Protein AF-A0A6M1U5J6-F1 (afdb_monomer)

Sequence (124 aa):
MVGTNTFNLAVGLFAFLVTLVTALSGNVFLVSLERAVCAFLLFFLLAYLIRWLAALITRQAAEKTGTPHQIDLVTPHESTGEPAERTDDPAEGFSPLVAPRIERTDEPTHPINIANTIRRFTDD

Radius of gyration: 32.58 Å; Cα contacts (8 Å, |Δi|>4): 42; chains: 1; bounding box: 72×67×68 Å

Secondary structure (DSSP, 8-state):
---TTHHHHHHHHHHHHHHHHHHHTTS-HHHHHHHHHHHHHHHHHHHHHHHHHHHHHHHHHHHHTT--------PPP----PPPP-------------PPP---------HHHHHHHHHHHHH-

Structure (mmCIF, N/CA/C/O backbone):
data_AF-A0A6M1U5J6-F1
#
_entry.id   AF-A0A6M1U5J6-F1
#
loop_
_atom_site.group_PDB
_atom_site.id
_atom_site.type_symbol
_atom_site.label_atom_id
_atom_site.label_alt_id
_atom_site.label_comp_id
_atom_site.label_asym_id
_atom_site.label_entity_id
_atom_site.label_seq_id
_atom_site.pdbx_PDB_ins_co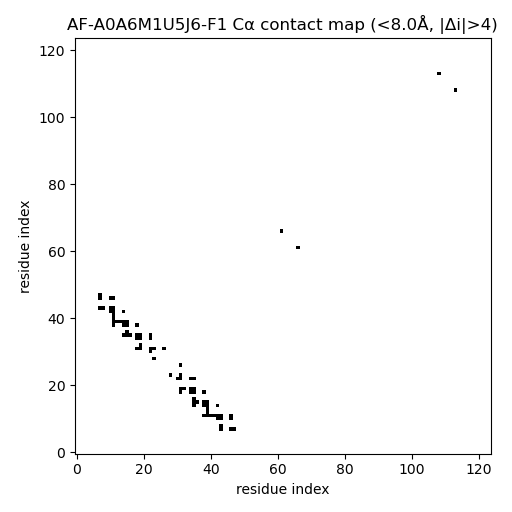de
_atom_site.Cartn_x
_atom_site.Cartn_y
_atom_site.Cartn_z
_atom_site.occupancy
_atom_site.B_iso_or_equiv
_atom_site.auth_seq_id
_atom_site.auth_comp_id
_atom_site.auth_asym_id
_atom_site.auth_atom_id
_atom_site.pdbx_PDB_model_num
ATOM 1 N N . MET A 1 1 ? -18.405 4.452 2.165 1.00 45.22 1 MET A N 1
ATOM 2 C CA . MET A 1 1 ? -17.209 3.689 2.597 1.00 45.22 1 MET A CA 1
ATOM 3 C C . MET A 1 1 ? -16.306 3.425 1.388 1.00 45.22 1 MET A C 1
ATOM 5 O O . MET A 1 1 ? -16.339 2.345 0.826 1.00 45.22 1 MET A O 1
ATOM 9 N N . VAL A 1 2 ? -15.546 4.430 0.935 1.00 37.53 2 VAL A N 1
ATOM 10 C CA . VAL A 1 2 ? -14.723 4.382 -0.305 1.00 37.53 2 VAL A CA 1
ATOM 11 C C . VAL A 1 2 ? -13.238 4.708 -0.008 1.00 37.53 2 VAL A C 1
ATOM 13 O O . VAL A 1 2 ? -12.462 5.041 -0.890 1.00 37.53 2 VAL A O 1
ATOM 16 N N . GLY A 1 3 ? -12.800 4.583 1.254 1.00 57.19 3 GLY A N 1
ATOM 17 C CA . GLY A 1 3 ? -11.450 4.993 1.690 1.00 57.19 3 GLY A CA 1
ATOM 18 C C . GLY A 1 3 ? -10.572 3.912 2.332 1.00 57.19 3 GLY A C 1
ATOM 19 O O . GLY A 1 3 ? -9.446 4.204 2.710 1.00 57.19 3 GLY A O 1
ATOM 20 N N . THR A 1 4 ? -11.039 2.669 2.493 1.00 72.81 4 THR A N 1
ATOM 21 C CA . THR A 1 4 ? -10.276 1.665 3.268 1.00 72.81 4 THR A CA 1
ATOM 22 C C . THR A 1 4 ? -9.075 1.099 2.508 1.00 72.81 4 THR A C 1
ATOM 24 O O . THR A 1 4 ? -8.046 0.812 3.119 1.00 72.81 4 THR A O 1
ATOM 27 N N . ASN A 1 5 ? -9.178 0.966 1.182 1.00 80.69 5 ASN A N 1
ATOM 28 C CA . ASN A 1 5 ? -8.125 0.348 0.368 1.00 80.69 5 ASN A CA 1
ATOM 29 C C . ASN A 1 5 ? -7.146 1.362 -0.234 1.00 80.69 5 ASN A C 1
ATOM 31 O O . ASN A 1 5 ? -6.081 0.960 -0.695 1.00 80.69 5 ASN A O 1
ATOM 35 N N . THR A 1 6 ? -7.468 2.658 -0.204 1.00 86.25 6 THR A N 1
ATOM 36 C CA . THR A 1 6 ? -6.634 3.712 -0.803 1.00 86.25 6 THR A CA 1
ATOM 37 C C . THR A 1 6 ? -5.278 3.825 -0.115 1.00 86.25 6 THR A C 1
ATOM 39 O O . THR A 1 6 ? -4.279 4.016 -0.795 1.00 86.25 6 THR A O 1
ATOM 42 N N . PHE A 1 7 ? -5.216 3.625 1.206 1.00 86.31 7 PHE A N 1
ATOM 43 C CA . PHE A 1 7 ? -3.954 3.632 1.948 1.00 86.31 7 PHE A CA 1
ATOM 44 C C . PHE A 1 7 ? -3.024 2.485 1.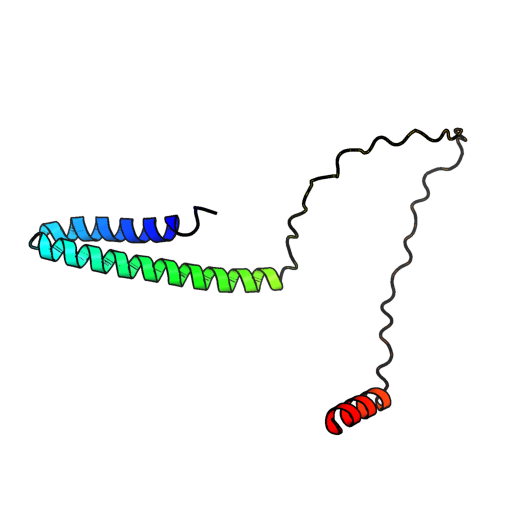528 1.00 86.31 7 PHE A C 1
ATOM 46 O O . PHE A 1 7 ? -1.870 2.722 1.185 1.00 86.31 7 PHE A O 1
ATOM 53 N N . ASN A 1 8 ? -3.533 1.248 1.487 1.00 88.38 8 ASN A N 1
ATOM 54 C CA . ASN A 1 8 ? -2.737 0.091 1.060 1.00 88.38 8 ASN A CA 1
ATOM 55 C C . ASN A 1 8 ? -2.281 0.249 -0.397 1.00 88.38 8 ASN A C 1
ATOM 57 O O . ASN A 1 8 ? -1.131 -0.036 -0.726 1.00 88.38 8 ASN A O 1
ATOM 61 N N . LEU A 1 9 ? -3.172 0.763 -1.254 1.00 90.12 9 LEU A N 1
ATOM 62 C CA . LEU A 1 9 ? -2.869 1.056 -2.651 1.00 90.12 9 LEU A CA 1
ATOM 63 C C . LEU A 1 9 ? -1.773 2.122 -2.782 1.00 90.12 9 LEU A C 1
ATOM 65 O O . LEU A 1 9 ? -0.866 1.947 -3.585 1.00 90.12 9 LEU A O 1
ATOM 69 N N . ALA A 1 10 ? -1.823 3.190 -1.980 1.00 90.69 10 ALA A N 1
ATOM 70 C CA . ALA A 1 10 ? -0.820 4.252 -1.986 1.00 90.69 10 ALA A CA 1
ATOM 71 C C . ALA A 1 10 ? 0.560 3.741 -1.550 1.00 90.69 10 ALA A C 1
ATOM 73 O O . ALA A 1 10 ? 1.554 4.058 -2.197 1.00 90.69 10 ALA A O 1
ATOM 74 N N . VAL A 1 11 ? 0.624 2.908 -0.504 1.00 92.50 11 VAL A N 1
ATOM 75 C CA . VAL A 1 11 ? 1.880 2.289 -0.044 1.00 92.50 11 VAL A CA 1
ATOM 76 C C . VAL A 1 11 ? 2.462 1.365 -1.115 1.00 92.50 11 VAL A C 1
ATOM 78 O O . VAL A 1 11 ? 3.643 1.475 -1.441 1.00 92.50 11 VAL A O 1
ATOM 81 N N . GLY A 1 12 ? 1.634 0.497 -1.706 1.00 92.00 12 GLY A N 1
ATOM 82 C CA . GLY A 1 12 ? 2.060 -0.368 -2.808 1.00 92.00 12 GLY A CA 1
ATOM 83 C C . GLY A 1 12 ? 2.550 0.441 -4.010 1.00 92.00 12 GLY A C 1
ATOM 84 O O . GLY A 1 12 ? 3.627 0.173 -4.540 1.00 92.00 12 GLY A O 1
ATOM 85 N N . LEU A 1 13 ? 1.798 1.468 -4.420 1.00 93.75 13 LEU A N 1
ATOM 86 C CA . LEU A 1 13 ? 2.140 2.323 -5.560 1.00 93.75 13 LEU A CA 1
ATOM 87 C C . LEU A 1 13 ? 3.430 3.114 -5.315 1.00 93.75 13 LEU A C 1
ATOM 89 O O . LEU A 1 13 ? 4.245 3.267 -6.220 1.00 93.75 13 LEU A O 1
ATOM 93 N N . PHE A 1 14 ? 3.656 3.580 -4.090 1.00 95.50 14 PHE A N 1
ATOM 94 C CA . PHE A 1 14 ? 4.907 4.232 -3.724 1.00 95.50 14 PHE A CA 1
ATOM 95 C C . PHE A 1 14 ? 6.098 3.274 -3.867 1.00 95.50 14 PHE A C 1
ATOM 97 O O . PHE A 1 14 ? 7.087 3.613 -4.519 1.00 95.50 14 PHE A O 1
ATOM 104 N N . ALA A 1 15 ? 5.982 2.050 -3.341 1.00 93.56 15 ALA A N 1
ATOM 105 C CA . ALA A 1 15 ? 7.018 1.027 -3.485 1.00 93.56 15 ALA A CA 1
ATOM 106 C C . ALA A 1 15 ? 7.266 0.645 -4.956 1.00 93.56 15 ALA A C 1
ATOM 108 O O . ALA A 1 15 ? 8.419 0.475 -5.362 1.00 93.56 15 ALA A O 1
ATOM 109 N N . PHE A 1 16 ? 6.204 0.572 -5.765 1.00 95.12 16 PHE A N 1
ATOM 110 C CA . PHE A 1 16 ? 6.286 0.361 -7.211 1.00 95.12 16 PHE A CA 1
ATOM 111 C C . PHE A 1 16 ? 7.139 1.436 -7.886 1.00 95.12 16 PHE A C 1
ATOM 113 O O . PHE A 1 16 ? 8.091 1.111 -8.589 1.00 95.12 16 PHE A O 1
ATOM 120 N N . LEU A 1 17 ? 6.829 2.715 -7.648 1.00 95.75 17 LEU A N 1
ATOM 121 C CA . LEU A 1 17 ? 7.518 3.836 -8.288 1.00 95.75 17 LEU A CA 1
ATOM 122 C C . LEU A 1 17 ? 8.995 3.895 -7.890 1.00 95.75 17 LEU A C 1
ATOM 124 O O . LEU A 1 17 ? 9.858 4.025 -8.758 1.00 95.75 17 LEU A O 1
ATOM 128 N N . VAL A 1 18 ? 9.298 3.737 -6.599 1.00 95.19 18 VAL A N 1
ATOM 129 C CA . VAL A 1 18 ? 10.683 3.712 -6.102 1.00 95.19 18 VAL A CA 1
ATOM 130 C C . VAL A 1 18 ? 11.469 2.560 -6.736 1.00 95.19 18 VAL A C 1
ATOM 132 O O . VAL A 1 18 ? 12.595 2.750 -7.203 1.00 95.19 18 VAL A O 1
ATOM 135 N N . THR A 1 19 ? 10.871 1.370 -6.810 1.00 93.81 19 THR A N 1
ATOM 136 C CA . THR A 1 19 ? 11.516 0.193 -7.410 1.00 93.81 19 THR A CA 1
ATOM 137 C C . THR A 1 19 ? 11.701 0.362 -8.914 1.00 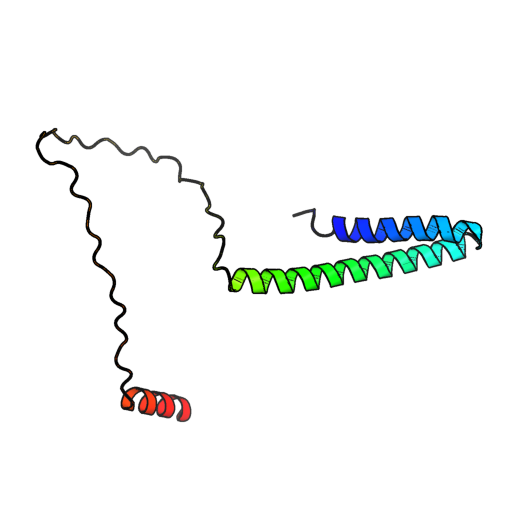93.81 19 THR A C 1
ATOM 139 O O . THR A 1 19 ? 12.752 0.017 -9.443 1.00 93.81 19 THR A O 1
ATOM 142 N N . LEU A 1 20 ? 10.722 0.937 -9.614 1.00 91.81 20 LEU A N 1
ATOM 143 C CA . LEU A 1 20 ? 10.804 1.165 -11.052 1.00 91.81 20 LEU A CA 1
ATOM 144 C C . LEU A 1 20 ? 11.935 2.144 -11.389 1.00 91.81 20 LEU A C 1
ATOM 146 O O . LEU A 1 20 ? 12.774 1.839 -12.231 1.00 91.81 20 LEU A O 1
ATOM 150 N N . VAL A 1 21 ? 12.002 3.284 -10.691 1.00 93.31 21 VAL A N 1
ATOM 151 C CA . VAL A 1 21 ? 13.050 4.299 -10.898 1.00 93.31 21 VAL A CA 1
ATOM 152 C C . VAL A 1 21 ? 14.440 3.731 -10.612 1.00 93.31 21 VAL A C 1
ATOM 154 O O . VAL A 1 21 ? 15.369 3.956 -11.383 1.00 93.31 21 VAL A O 1
ATOM 157 N N . THR A 1 22 ? 14.588 2.954 -9.539 1.00 91.38 22 THR A N 1
ATOM 158 C CA . THR A 1 22 ? 15.880 2.339 -9.195 1.00 91.38 22 THR A CA 1
ATOM 159 C C . THR A 1 22 ? 16.266 1.214 -10.160 1.00 91.38 22 THR A C 1
ATOM 161 O O . THR A 1 22 ? 17.431 1.109 -10.542 1.00 91.38 22 THR A O 1
ATOM 164 N N . ALA A 1 23 ? 15.310 0.398 -10.613 1.00 90.12 23 ALA A N 1
ATOM 165 C CA . ALA A 1 23 ? 15.570 -0.709 -11.529 1.00 90.12 23 ALA A CA 1
ATOM 166 C C . ALA A 1 23 ? 15.894 -0.248 -12.960 1.00 90.12 23 ALA A C 1
ATOM 168 O O . ALA A 1 23 ? 16.710 -0.900 -13.619 1.00 90.12 23 ALA A O 1
ATOM 169 N N . LEU A 1 24 ? 15.332 0.885 -13.410 1.00 89.62 24 LEU A N 1
ATOM 170 C CA . LEU A 1 24 ? 15.583 1.482 -14.732 1.00 89.62 24 LEU A CA 1
ATOM 171 C C . LEU A 1 24 ? 17.064 1.791 -15.001 1.00 89.62 24 LEU A C 1
ATOM 173 O O . LEU A 1 24 ? 17.475 1.778 -16.155 1.00 89.62 24 LEU A O 1
ATOM 177 N N . SER A 1 25 ? 17.868 2.034 -13.963 1.00 85.69 25 SER A N 1
ATOM 178 C CA . SER A 1 25 ? 19.291 2.380 -14.111 1.00 85.69 25 SER A CA 1
ATOM 179 C C . SER A 1 25 ? 20.175 1.191 -14.523 1.00 85.69 25 SER A C 1
ATOM 181 O O . SER A 1 25 ? 21.214 1.373 -15.150 1.00 85.69 25 SER A O 1
ATOM 183 N N . GLY A 1 26 ? 19.773 -0.039 -14.186 1.00 85.38 26 GLY A N 1
ATOM 184 C CA . GLY A 1 26 ? 20.632 -1.223 -14.331 1.00 85.38 26 GLY A CA 1
ATOM 185 C C . GLY A 1 26 ? 20.024 -2.393 -15.099 1.00 85.38 26 GLY A C 1
ATOM 186 O O . GLY A 1 26 ? 20.679 -3.423 -15.221 1.00 85.38 26 GLY A O 1
ATOM 187 N N . ASN A 1 27 ? 18.781 -2.285 -15.576 1.00 88.12 27 ASN A N 1
ATOM 188 C CA . ASN A 1 27 ? 18.061 -3.405 -16.184 1.00 88.12 27 ASN A CA 1
ATOM 189 C C . ASN A 1 27 ? 17.284 -2.976 -17.434 1.00 88.12 27 ASN A C 1
ATOM 191 O O . ASN A 1 27 ? 16.904 -1.817 -17.594 1.00 88.12 27 ASN A O 1
ATOM 195 N N . VAL A 1 28 ? 16.991 -3.950 -18.301 1.00 91.56 28 VAL A N 1
ATOM 196 C CA . VAL A 1 28 ? 16.073 -3.769 -19.434 1.00 91.56 28 VAL A CA 1
ATOM 197 C C . VAL A 1 28 ? 14.680 -3.414 -18.905 1.00 91.56 28 VAL A C 1
ATOM 199 O O . VAL A 1 28 ? 14.251 -3.960 -17.889 1.00 91.56 28 VAL A O 1
ATOM 202 N N . PHE A 1 29 ? 13.949 -2.546 -19.614 1.00 89.50 29 PHE A N 1
ATOM 203 C CA . PHE A 1 29 ? 12.626 -2.050 -19.208 1.00 89.50 29 PHE A CA 1
ATOM 204 C C . PHE A 1 29 ? 11.674 -3.147 -18.702 1.00 89.50 29 PHE A C 1
ATOM 206 O O . PHE A 1 29 ? 11.027 -2.974 -17.674 1.00 89.50 29 PHE A O 1
ATOM 213 N N . LEU A 1 30 ? 11.631 -4.295 -19.387 1.00 90.88 30 LEU A N 1
ATOM 214 C CA . LEU A 1 30 ? 10.752 -5.412 -19.033 1.00 90.88 30 LEU A CA 1
ATOM 215 C C . LEU A 1 30 ? 11.118 -6.033 -17.672 1.00 90.88 30 LEU A C 1
ATOM 217 O O . LEU A 1 30 ? 10.233 -6.305 -16.866 1.00 90.88 30 LEU A O 1
ATOM 221 N N . VAL A 1 31 ? 12.414 -6.175 -17.378 1.00 92.06 31 VAL A N 1
ATOM 222 C CA . VAL A 1 31 ? 12.910 -6.665 -16.080 1.00 92.06 31 VAL A CA 1
ATOM 223 C C . VAL A 1 31 ? 12.627 -5.642 -14.979 1.00 92.06 31 VAL A C 1
ATOM 225 O O . VAL A 1 31 ? 12.199 -5.996 -13.887 1.00 92.06 31 VAL A O 1
ATOM 228 N N . SER A 1 32 ? 12.800 -4.351 -15.262 1.00 91.31 32 SER A N 1
ATOM 229 C CA . SER A 1 32 ? 12.467 -3.285 -14.309 1.00 91.31 32 SER A CA 1
ATOM 230 C C . SER A 1 32 ? 10.977 -3.252 -13.970 1.00 91.31 32 SER A C 1
ATOM 232 O O . SER A 1 32 ? 10.615 -3.045 -12.812 1.00 91.31 32 SER A O 1
ATOM 234 N N . LEU A 1 33 ? 10.117 -3.485 -14.965 1.00 93.12 33 LEU A N 1
ATOM 235 C CA . LEU A 1 33 ? 8.672 -3.545 -14.782 1.00 93.12 33 LEU A CA 1
ATOM 236 C C . LEU A 1 33 ? 8.256 -4.766 -13.954 1.00 93.12 33 LEU A C 1
ATOM 238 O O . LEU A 1 33 ? 7.467 -4.616 -13.025 1.00 93.12 33 LEU A O 1
ATOM 242 N N . GLU A 1 34 ? 8.813 -5.946 -14.244 1.00 95.44 34 GLU A N 1
ATOM 243 C CA . GLU A 1 34 ? 8.591 -7.167 -13.456 1.00 95.44 34 GLU A CA 1
ATOM 244 C C . GLU A 1 34 ? 8.960 -6.947 -11.984 1.00 95.44 34 GLU A C 1
ATOM 246 O O . GLU A 1 34 ? 8.116 -7.130 -11.104 1.00 95.44 34 GLU A O 1
ATOM 251 N N . ARG A 1 35 ? 10.160 -6.421 -11.711 1.00 93.69 35 ARG A N 1
ATOM 252 C CA . ARG A 1 35 ? 10.610 -6.111 -10.346 1.00 93.69 35 ARG A CA 1
ATOM 253 C C . ARG A 1 35 ? 9.701 -5.110 -9.641 1.00 93.69 35 ARG A C 1
ATOM 255 O O . ARG A 1 35 ? 9.396 -5.288 -8.462 1.00 93.69 35 ARG A O 1
ATOM 262 N N . ALA A 1 36 ? 9.257 -4.069 -10.345 1.00 92.56 36 ALA A N 1
ATOM 263 C CA . ALA A 1 36 ? 8.362 -3.067 -9.781 1.00 92.56 36 ALA A CA 1
ATOM 264 C C . ALA A 1 36 ? 6.989 -3.661 -9.428 1.00 92.56 36 ALA A C 1
ATOM 266 O O . ALA A 1 36 ? 6.479 -3.393 -8.341 1.00 92.56 36 ALA A O 1
ATOM 267 N N . VAL A 1 37 ? 6.412 -4.507 -10.291 1.00 94.75 37 VAL A N 1
ATOM 268 C CA . VAL A 1 37 ? 5.147 -5.213 -10.013 1.00 94.75 37 VAL A CA 1
ATOM 269 C C . VAL A 1 37 ? 5.299 -6.166 -8.826 1.00 94.75 37 VAL A C 1
ATOM 271 O O . VAL A 1 37 ? 4.446 -6.179 -7.939 1.00 94.75 37 VAL A O 1
ATOM 274 N N . CYS A 1 38 ? 6.399 -6.917 -8.753 1.00 94.44 38 CYS A N 1
ATOM 275 C CA . CYS A 1 38 ? 6.699 -7.771 -7.606 1.00 94.44 38 CYS A CA 1
ATOM 276 C C . CYS A 1 38 ? 6.784 -6.953 -6.306 1.00 94.44 38 CYS A C 1
ATOM 278 O O . CYS A 1 38 ? 6.145 -7.303 -5.313 1.00 94.44 38 CYS A O 1
ATOM 280 N N . ALA A 1 39 ? 7.491 -5.820 -6.317 1.00 93.88 39 ALA A N 1
ATOM 281 C CA . ALA A 1 39 ? 7.555 -4.917 -5.170 1.00 93.88 39 ALA A CA 1
ATOM 282 C C . ALA A 1 39 ? 6.174 -4.352 -4.796 1.00 93.88 39 ALA A C 1
ATOM 284 O O . ALA A 1 39 ? 5.818 -4.358 -3.619 1.00 93.88 39 ALA A O 1
ATOM 285 N N . PHE A 1 40 ? 5.368 -3.930 -5.775 1.00 95.12 40 PHE A N 1
ATOM 286 C CA . PHE A 1 40 ? 3.996 -3.471 -5.544 1.00 95.12 40 PHE A CA 1
ATOM 287 C C . PHE A 1 40 ? 3.182 -4.510 -4.774 1.00 95.12 40 PHE A C 1
ATOM 289 O O . PHE A 1 40 ? 2.608 -4.192 -3.735 1.00 95.12 40 PHE A O 1
ATOM 296 N N . LEU A 1 41 ? 3.155 -5.752 -5.265 1.00 95.38 41 LEU A N 1
ATOM 297 C CA . LEU A 1 41 ? 2.369 -6.827 -4.664 1.00 95.38 41 LEU A CA 1
ATOM 298 C C . LEU A 1 41 ? 2.853 -7.152 -3.250 1.00 95.38 41 LEU A C 1
ATOM 300 O O . LEU A 1 41 ? 2.030 -7.274 -2.344 1.00 95.38 41 LEU A O 1
ATOM 304 N N . LEU A 1 42 ? 4.171 -7.231 -3.045 1.00 95.50 42 LEU A N 1
ATOM 305 C CA . LEU A 1 42 ? 4.759 -7.495 -1.732 1.00 95.50 42 LEU A CA 1
ATOM 306 C C . LEU A 1 42 ? 4.396 -6.408 -0.718 1.00 95.50 42 LEU A C 1
ATOM 308 O O . LEU A 1 42 ? 3.905 -6.721 0.365 1.00 95.50 42 LEU A O 1
ATOM 312 N N . PHE A 1 43 ? 4.587 -5.135 -1.065 1.00 94.81 43 PHE A N 1
ATOM 313 C CA . PHE A 1 43 ? 4.281 -4.026 -0.161 1.00 94.81 43 PHE A CA 1
ATOM 314 C C . PHE A 1 43 ? 2.781 -3.828 0.044 1.00 94.81 43 PHE A C 1
ATOM 316 O O . PHE A 1 43 ? 2.362 -3.480 1.146 1.00 94.81 43 PHE A O 1
ATOM 323 N N . PHE A 1 44 ? 1.961 -4.089 -0.974 1.00 92.69 44 PHE A N 1
ATOM 324 C CA . PHE A 1 44 ? 0.509 -4.048 -0.850 1.00 92.69 44 PHE A CA 1
ATOM 325 C C . PHE A 1 44 ? -0.006 -5.128 0.113 1.00 92.69 44 PHE A C 1
ATOM 327 O O . PHE A 1 44 ? -0.773 -4.815 1.028 1.00 92.69 44 PHE A O 1
ATOM 334 N N . LEU A 1 45 ? 0.449 -6.381 -0.036 1.00 94.31 45 LEU A N 1
ATOM 335 C CA . LEU A 1 45 ? 0.108 -7.464 0.895 1.00 94.31 45 LEU A CA 1
ATOM 336 C C . LEU A 1 45 ? 0.624 -7.169 2.304 1.00 94.31 45 LEU A C 1
ATOM 338 O O . LEU A 1 45 ? -0.094 -7.381 3.279 1.00 94.31 45 LEU A O 1
ATOM 342 N N . LEU A 1 46 ? 1.849 -6.656 2.420 1.00 94.56 46 LEU A N 1
ATOM 343 C CA . LEU A 1 46 ? 2.443 -6.329 3.709 1.00 94.56 46 LEU A CA 1
ATOM 344 C C . LEU A 1 46 ? 1.675 -5.206 4.417 1.00 94.56 46 LEU A C 1
ATOM 346 O O . LEU A 1 46 ? 1.389 -5.319 5.606 1.00 94.56 46 LEU A O 1
ATOM 350 N N . ALA A 1 47 ? 1.279 -4.156 3.693 1.00 90.75 47 ALA A N 1
ATOM 351 C CA . ALA A 1 47 ? 0.437 -3.089 4.228 1.00 90.75 47 ALA A CA 1
ATOM 352 C C . ALA A 1 47 ? -0.913 -3.634 4.716 1.00 90.75 47 ALA A C 1
ATOM 354 O O . ALA A 1 47 ? -1.364 -3.283 5.810 1.00 90.75 47 ALA A O 1
ATOM 355 N N . TYR A 1 48 ? -1.514 -4.553 3.955 1.00 90.62 48 TYR A N 1
ATOM 356 C CA . TYR A 1 48 ? -2.747 -5.223 4.355 1.00 90.62 48 TYR A CA 1
ATOM 357 C C . TYR A 1 48 ? -2.561 -6.046 5.636 1.00 90.62 48 TYR A C 1
ATOM 359 O O . TYR A 1 48 ? -3.378 -5.949 6.553 1.00 90.62 48 TYR A O 1
ATOM 367 N N . LEU A 1 49 ? -1.463 -6.798 5.739 1.00 92.81 49 LEU A N 1
ATOM 368 C CA . LEU A 1 49 ? -1.134 -7.596 6.919 1.00 92.81 49 LEU A CA 1
ATOM 369 C C . LEU A 1 49 ? -0.913 -6.716 8.155 1.00 92.81 49 LEU A C 1
ATOM 371 O O . LEU A 1 49 ? -1.492 -6.980 9.206 1.00 92.81 49 LEU A O 1
ATOM 375 N N . ILE A 1 50 ? -0.133 -5.640 8.026 1.00 91.19 50 ILE A N 1
ATOM 376 C CA . ILE A 1 50 ? 0.104 -4.673 9.108 1.00 91.19 50 ILE A CA 1
ATOM 377 C C . ILE A 1 50 ? -1.217 -4.048 9.554 1.00 91.19 50 ILE A C 1
ATOM 379 O O . ILE A 1 50 ? -1.483 -3.936 10.750 1.00 91.19 50 ILE A O 1
ATOM 383 N N . ARG A 1 51 ? -2.079 -3.667 8.606 1.00 87.44 51 ARG A N 1
ATOM 384 C CA . ARG A 1 51 ? -3.391 -3.100 8.920 1.00 87.44 51 ARG A CA 1
ATOM 385 C C . ARG A 1 51 ? -4.302 -4.109 9.615 1.00 87.44 51 ARG A C 1
ATOM 387 O O . ARG A 1 51 ? -5.024 -3.721 10.533 1.00 87.44 51 ARG A O 1
ATOM 394 N N . TRP A 1 52 ? -4.266 -5.374 9.208 1.00 89.25 52 TRP A N 1
ATOM 395 C CA . TRP A 1 52 ? -5.002 -6.446 9.872 1.00 89.25 52 TRP A CA 1
ATOM 396 C C . TRP A 1 52 ? -4.512 -6.656 11.313 1.00 89.25 52 TRP A C 1
ATOM 398 O O . TRP A 1 52 ? -5.331 -6.666 12.232 1.00 89.25 52 TRP A O 1
ATOM 408 N N . LEU A 1 53 ? -3.192 -6.694 11.535 1.00 91.44 53 LEU A N 1
ATOM 409 C CA . LEU A 1 53 ? -2.592 -6.730 12.877 1.00 91.44 53 LEU A CA 1
ATOM 410 C C . LEU A 1 53 ? -3.022 -5.524 13.722 1.00 91.44 53 LEU A C 1
ATOM 412 O O . LEU A 1 53 ? -3.456 -5.687 14.860 1.00 91.44 53 LEU A O 1
ATOM 416 N N . ALA A 1 54 ? -2.952 -4.316 13.161 1.00 88.69 54 ALA A N 1
ATOM 417 C CA . ALA A 1 54 ? -3.358 -3.097 13.852 1.00 88.69 54 ALA A CA 1
ATOM 418 C C . ALA A 1 54 ? -4.843 -3.136 14.247 1.00 88.69 54 ALA A C 1
ATOM 420 O O . ALA A 1 54 ? -5.188 -2.753 15.360 1.00 88.69 54 ALA A O 1
ATOM 421 N N . ALA A 1 55 ? -5.715 -3.644 13.370 1.00 87.38 55 ALA A N 1
ATOM 422 C CA . ALA A 1 55 ? -7.134 -3.818 13.667 1.00 87.38 55 ALA A CA 1
ATOM 423 C C . ALA A 1 55 ? -7.383 -4.844 14.785 1.00 87.38 55 ALA A C 1
ATOM 425 O O . ALA A 1 55 ? -8.308 -4.670 15.577 1.00 87.38 55 ALA A O 1
ATOM 426 N N . LEU A 1 56 ? -6.572 -5.901 14.871 1.00 89.12 56 LEU A N 1
ATOM 427 C CA . LEU A 1 56 ? -6.671 -6.886 15.948 1.00 89.12 56 LEU A CA 1
ATOM 428 C C . LEU A 1 56 ? -6.312 -6.259 17.304 1.00 89.12 56 LEU A C 1
ATOM 430 O O . LEU A 1 56 ? -7.038 -6.436 18.280 1.00 89.12 56 LEU A O 1
ATOM 434 N N . ILE A 1 57 ? -5.236 -5.470 17.340 1.00 90.31 57 ILE A N 1
ATOM 435 C CA . ILE A 1 57 ? -4.767 -4.788 18.552 1.00 90.31 57 ILE A CA 1
ATOM 436 C C . ILE A 1 57 ? -5.780 -3.730 19.012 1.00 90.31 57 ILE A C 1
ATOM 438 O O . ILE A 1 57 ? -6.107 -3.659 20.196 1.00 90.31 57 ILE A O 1
ATOM 442 N N . THR A 1 58 ? -6.324 -2.921 18.095 1.00 86.44 58 THR A N 1
ATOM 443 C CA . THR A 1 58 ? -7.290 -1.871 18.459 1.00 86.44 58 THR A CA 1
ATOM 444 C C . THR A 1 58 ? -8.629 -2.431 18.924 1.00 86.44 58 THR A C 1
ATOM 446 O O . THR A 1 58 ? -9.239 -1.847 19.815 1.00 86.44 58 THR A O 1
ATOM 449 N N . ARG A 1 59 ? -9.077 -3.578 18.393 1.00 81.12 59 ARG A N 1
ATOM 450 C CA . ARG A 1 59 ? -10.277 -4.273 18.894 1.00 81.12 59 ARG A CA 1
ATOM 451 C C . ARG A 1 59 ? -10.104 -4.735 20.339 1.00 81.12 59 ARG A C 1
ATOM 453 O O . ARG A 1 59 ? -10.968 -4.468 21.164 1.00 81.12 59 ARG A O 1
ATOM 460 N N . GLN A 1 60 ? -8.963 -5.341 20.665 1.00 77.00 60 GLN A N 1
ATOM 461 C CA . GLN A 1 60 ? -8.662 -5.756 22.041 1.00 77.00 60 GLN A CA 1
ATOM 462 C C . GLN A 1 60 ? -8.537 -4.563 23.001 1.00 77.00 60 GLN A C 1
ATOM 464 O O . GLN A 1 60 ? -8.891 -4.672 24.174 1.00 77.00 60 GLN A O 1
ATOM 469 N N . ALA A 1 61 ? -8.041 -3.419 22.521 1.00 73.12 61 ALA A N 1
ATOM 470 C CA . ALA A 1 61 ? -8.013 -2.187 23.303 1.00 73.12 61 ALA A CA 1
ATOM 471 C C . ALA A 1 61 ? -9.429 -1.629 23.548 1.00 73.12 61 ALA A C 1
ATOM 473 O O . ALA A 1 61 ? -9.739 -1.231 24.667 1.00 73.12 61 ALA A O 1
ATOM 474 N N . ALA A 1 62 ? -10.304 -1.662 22.538 1.00 69.31 62 ALA A N 1
ATOM 475 C CA . ALA A 1 62 ? -11.687 -1.193 22.644 1.00 69.31 62 ALA A CA 1
ATOM 476 C C . ALA A 1 62 ? -12.562 -2.054 23.576 1.00 69.31 62 ALA A C 1
ATOM 478 O O . ALA A 1 62 ? -13.474 -1.530 24.205 1.00 69.31 62 ALA A O 1
ATOM 479 N N . GLU A 1 63 ? -12.288 -3.354 23.713 1.00 64.62 63 GLU A N 1
ATOM 480 C CA . GLU A 1 63 ? -12.992 -4.206 24.688 1.00 64.62 63 GLU A CA 1
ATOM 481 C C . GLU A 1 63 ? -12.565 -3.927 26.137 1.00 64.62 63 GLU A C 1
ATOM 483 O O . GLU A 1 63 ? -13.374 -4.030 27.057 1.00 64.62 63 GLU A O 1
ATOM 488 N N . LYS A 1 64 ? -11.303 -3.537 26.357 1.00 60.81 64 LYS A N 1
ATOM 489 C CA . LYS A 1 64 ? -10.784 -3.186 27.693 1.00 60.81 64 LYS A CA 1
ATOM 490 C C . LYS A 1 64 ? -11.185 -1.782 28.133 1.00 60.81 64 LYS A C 1
ATOM 492 O O . LYS A 1 64 ? -11.306 -1.519 29.327 1.00 60.81 64 LYS A O 1
ATOM 497 N N . THR A 1 65 ? -11.378 -0.879 27.183 1.00 57.25 65 THR A N 1
ATOM 498 C CA . THR A 1 65 ? -11.853 0.482 27.419 1.00 57.25 65 THR A CA 1
ATOM 499 C C . THR A 1 65 ? -13.300 0.541 26.960 1.00 57.25 65 THR A C 1
ATOM 501 O O . THR A 1 65 ? -13.552 0.885 25.813 1.00 57.25 65 THR A O 1
ATOM 504 N N . GLY A 1 66 ? -14.230 0.136 27.834 1.00 53.00 66 GLY A N 1
ATOM 505 C CA . GLY A 1 66 ? -15.662 0.055 27.542 1.00 53.00 66 GLY A CA 1
ATOM 506 C C . GLY A 1 66 ? -16.145 1.183 26.625 1.00 53.00 66 GLY A C 1
ATOM 507 O O . GLY A 1 66 ? -16.196 2.333 27.037 1.00 53.00 66 GLY A O 1
ATOM 508 N N . THR A 1 67 ? -16.432 0.804 25.380 1.00 48.44 67 THR A N 1
ATOM 509 C CA . THR A 1 67 ? -17.163 1.500 24.309 1.00 48.44 67 THR A CA 1
ATOM 510 C C . THR A 1 67 ? -17.138 3.040 24.326 1.00 48.44 67 THR A C 1
ATOM 512 O O . THR A 1 67 ? -17.844 3.646 25.132 1.00 48.44 67 THR A O 1
ATOM 515 N N . PRO A 1 68 ? -16.535 3.728 23.333 1.00 51.78 68 PRO A N 1
ATOM 516 C CA . PRO A 1 68 ? -17.058 5.023 22.934 1.00 51.78 68 PRO A CA 1
ATOM 517 C C . PRO A 1 68 ? -18.336 4.732 22.140 1.00 51.78 68 PRO A C 1
ATOM 519 O O . PRO A 1 68 ? -18.301 4.518 20.928 1.00 51.78 68 PRO A O 1
ATOM 522 N N . HIS A 1 69 ? -19.466 4.615 22.842 1.00 49.84 69 HIS A N 1
ATOM 523 C CA . HIS A 1 69 ? -20.771 4.592 22.197 1.00 49.84 69 HIS A CA 1
ATOM 524 C C . HIS A 1 69 ? -20.874 5.905 21.420 1.00 49.84 69 HIS A C 1
ATOM 526 O O . HIS A 1 69 ? -20.831 6.984 22.010 1.00 49.84 69 HIS A O 1
ATOM 532 N N . GLN A 1 70 ? -20.881 5.818 20.093 1.00 52.19 70 GLN A N 1
ATOM 533 C CA . GLN A 1 70 ? -21.130 6.954 19.223 1.00 52.19 70 GLN A CA 1
ATOM 534 C C . GLN A 1 70 ? -22.542 7.434 19.552 1.00 52.19 70 GLN A C 1
ATOM 536 O O . GLN A 1 70 ? -23.517 6.827 19.121 1.00 52.19 70 GLN A O 1
ATOM 541 N N . ILE A 1 71 ? -22.63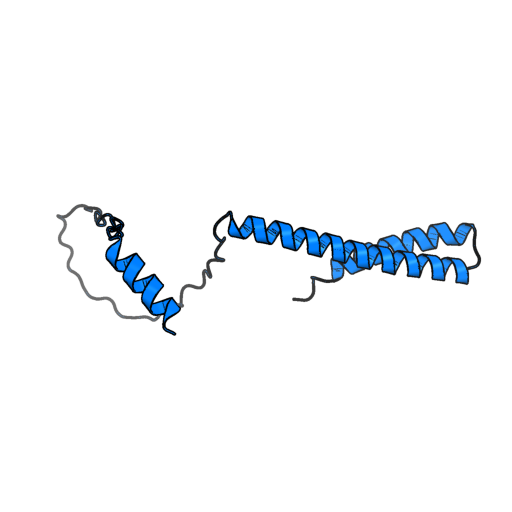3 8.451 20.411 1.00 53.25 71 ILE A N 1
ATOM 542 C CA . ILE A 1 71 ? -23.893 9.075 20.794 1.00 53.25 71 ILE A CA 1
ATOM 543 C C . ILE A 1 71 ? -24.470 9.658 19.507 1.00 53.25 71 ILE A C 1
ATOM 545 O O . ILE A 1 71 ? -23.930 10.618 18.954 1.00 53.25 71 ILE A O 1
ATOM 549 N N . ASP A 1 72 ? -25.526 9.027 19.008 1.00 59.12 72 ASP A N 1
ATOM 550 C CA . ASP A 1 72 ? -26.378 9.602 17.984 1.00 59.12 72 ASP A CA 1
ATOM 551 C C . ASP A 1 72 ? -27.079 10.812 18.614 1.00 59.12 72 ASP A C 1
ATOM 553 O O . ASP A 1 72 ? -28.021 10.682 19.391 1.00 59.12 72 ASP A O 1
ATOM 557 N N . LEU A 1 73 ? -26.528 12.003 18.369 1.00 56.12 73 LEU A N 1
ATOM 558 C CA . LEU A 1 73 ? -27.035 13.292 18.854 1.00 56.12 73 LEU A CA 1
ATOM 559 C C . LEU A 1 73 ? -28.197 13.808 17.989 1.00 56.12 73 LEU A C 1
ATOM 561 O O . LEU A 1 73 ? -28.429 15.013 17.910 1.00 56.12 73 LEU A O 1
ATOM 565 N N . VAL A 1 74 ? -28.935 12.919 17.324 1.00 54.06 74 VAL A N 1
ATOM 566 C CA . VAL A 1 74 ? -30.202 13.277 16.692 1.00 54.06 74 VAL A CA 1
ATOM 567 C C . VAL A 1 74 ? -31.300 13.167 17.744 1.00 54.06 74 VAL A C 1
ATOM 569 O O . VAL A 1 74 ? -31.946 12.136 17.915 1.00 54.06 74 VAL A O 1
ATOM 572 N N . THR A 1 75 ? -31.514 14.266 18.467 1.00 50.97 75 THR A N 1
ATOM 573 C CA . THR A 1 75 ? -32.760 14.492 19.204 1.00 50.97 75 THR A CA 1
ATOM 574 C C . THR A 1 75 ? -33.916 14.379 18.203 1.00 50.97 75 THR A C 1
ATOM 576 O O . THR A 1 75 ? -33.884 15.086 17.190 1.00 50.97 75 THR A O 1
ATOM 579 N N . PRO A 1 76 ? -34.931 13.520 18.424 1.00 49.69 76 PRO A N 1
ATOM 580 C CA . PRO A 1 76 ? -36.139 13.547 17.615 1.00 49.69 76 PRO A CA 1
ATOM 581 C C . PRO A 1 76 ? -36.698 14.968 17.647 1.00 49.69 76 PRO A C 1
ATOM 583 O O . PRO A 1 76 ? -36.961 15.511 18.719 1.00 49.69 76 PRO A O 1
ATOM 586 N N . HIS A 1 77 ? -36.793 15.578 16.468 1.00 45.56 77 HIS A N 1
ATOM 587 C CA . HIS A 1 77 ? -37.349 16.907 16.273 1.00 45.56 77 HIS A CA 1
ATOM 588 C C . HIS A 1 77 ? -38.688 17.013 17.010 1.00 45.56 77 HIS A C 1
ATOM 590 O O . HIS A 1 77 ? -39.536 16.127 16.892 1.00 45.56 77 HIS A O 1
ATOM 596 N N . GLU A 1 78 ? -38.833 18.088 17.778 1.00 48.66 78 GLU A N 1
ATOM 597 C CA . GLU A 1 78 ? -39.979 18.421 18.616 1.00 48.66 78 GLU A CA 1
ATOM 598 C C . GLU A 1 78 ? -41.313 18.062 17.943 1.00 48.66 78 GLU A C 1
ATOM 600 O O . GLU A 1 78 ? -41.707 18.664 16.943 1.00 48.66 78 GLU A O 1
ATOM 605 N N . SER A 1 79 ? -42.016 17.079 18.509 1.00 40.22 79 SER A N 1
ATOM 606 C CA . SER A 1 79 ? -43.454 16.932 18.317 1.00 40.22 79 SER A CA 1
ATOM 607 C C . SER A 1 79 ? -44.123 17.901 19.279 1.00 40.22 79 SER A C 1
ATOM 609 O O . SER A 1 79 ? -44.262 17.616 20.466 1.00 40.22 79 SER A O 1
ATOM 611 N N . THR A 1 80 ? -44.498 19.053 18.739 1.00 48.31 80 THR A N 1
ATOM 612 C CA . THR A 1 80 ? -45.381 20.063 19.321 1.00 48.3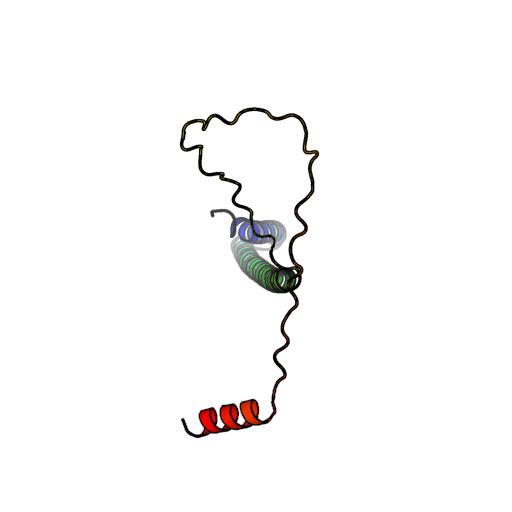1 80 THR A CA 1
ATOM 613 C C . THR A 1 80 ? -46.525 19.403 20.104 1.00 48.31 80 THR A C 1
ATOM 615 O O . THR A 1 80 ? -47.406 18.779 19.518 1.00 48.31 80 THR A O 1
ATOM 618 N N . GLY A 1 81 ? -46.491 19.517 21.431 1.00 40.72 81 GLY A N 1
ATOM 619 C CA . GLY A 1 81 ? -47.545 19.086 22.347 1.00 40.72 81 GLY A CA 1
ATOM 620 C C . GLY A 1 81 ? -47.723 20.158 23.419 1.00 40.72 81 GLY A C 1
ATOM 621 O O . GLY A 1 81 ? -46.751 20.577 24.034 1.00 40.72 81 GLY A O 1
ATOM 622 N N . GLU A 1 82 ? -48.950 20.647 23.541 1.00 38.34 82 GLU A N 1
ATOM 623 C CA . GLU A 1 82 ? -49.407 21.899 24.160 1.00 38.34 82 GLU A CA 1
ATOM 624 C C . GLU A 1 82 ? -48.991 22.141 25.633 1.00 38.34 82 GLU A C 1
ATOM 626 O O . GLU A 1 82 ? -48.731 21.190 26.374 1.00 38.34 82 GLU A O 1
ATOM 631 N N . PRO A 1 83 ? -48.953 23.411 26.098 1.00 42.84 83 PRO A N 1
ATOM 632 C CA . PRO A 1 83 ? -48.531 23.737 27.454 1.00 42.84 83 PRO A CA 1
ATOM 633 C C . PRO A 1 83 ? -49.658 23.464 28.460 1.00 42.84 83 PRO A C 1
ATOM 635 O O . PRO A 1 83 ? -50.744 24.032 28.364 1.00 42.84 83 PRO A O 1
ATOM 638 N N . ALA A 1 84 ? -49.381 22.624 29.459 1.00 45.47 84 ALA A N 1
ATOM 639 C CA . ALA A 1 84 ? -50.225 22.501 30.642 1.00 45.47 84 ALA A CA 1
ATOM 640 C C . ALA A 1 84 ? -49.909 23.645 31.619 1.00 45.47 84 ALA A C 1
ATOM 642 O O . ALA A 1 84 ? -48.792 23.765 32.123 1.00 45.47 84 ALA A O 1
ATOM 643 N N . GLU A 1 85 ? -50.917 24.477 31.861 1.00 45.38 85 GLU A N 1
ATOM 644 C CA . GLU A 1 85 ? -50.959 25.559 32.843 1.00 45.38 85 GLU A CA 1
ATOM 645 C C . GLU A 1 85 ? -50.578 25.032 34.242 1.00 45.38 85 GLU A C 1
ATOM 647 O O . GLU A 1 85 ? -51.187 24.083 34.744 1.00 45.38 85 GLU A O 1
ATOM 652 N N . ARG A 1 86 ? -49.560 25.617 34.885 1.00 41.59 86 ARG A N 1
ATOM 653 C CA . ARG A 1 86 ? -49.239 25.330 36.289 1.00 41.59 86 ARG A CA 1
ATOM 654 C C . ARG A 1 86 ? -48.927 26.633 37.018 1.00 41.59 86 ARG A C 1
ATOM 656 O O . ARG A 1 86 ? -47.966 27.319 36.696 1.00 41.59 86 ARG A O 1
ATOM 663 N N . THR A 1 87 ? -49.801 26.944 37.967 1.00 39.78 87 THR A N 1
ATOM 664 C CA . THR A 1 87 ? -49.776 28.083 38.884 1.00 39.78 87 THR A CA 1
ATOM 665 C C . THR A 1 87 ? -48.472 28.119 39.685 1.00 39.78 87 THR A C 1
ATOM 667 O O . THR A 1 87 ? -48.089 27.110 40.278 1.00 39.78 87 THR A O 1
ATOM 670 N N . ASP A 1 88 ? -47.811 29.277 39.698 1.00 40.88 88 ASP A N 1
ATOM 671 C CA . ASP A 1 88 ? -46.619 29.555 40.502 1.00 40.88 88 ASP A CA 1
ATOM 672 C C . ASP A 1 88 ? -46.982 29.698 41.992 1.00 40.88 88 ASP A C 1
ATOM 674 O O . ASP A 1 88 ? -47.633 30.669 42.378 1.00 40.88 88 ASP A O 1
ATOM 678 N N . ASP A 1 89 ? -46.509 28.773 42.833 1.00 47.34 89 ASP A N 1
ATOM 679 C CA . ASP A 1 89 ? -46.392 28.960 44.288 1.00 47.34 89 ASP A CA 1
ATOM 680 C C . ASP A 1 89 ? -44.901 29.151 44.654 1.00 47.34 89 ASP A C 1
ATOM 682 O O . ASP A 1 89 ? -44.083 28.263 44.388 1.00 47.34 89 ASP A O 1
ATOM 686 N N . PRO A 1 90 ? -44.489 30.283 45.264 1.00 50.38 90 PRO A N 1
ATOM 687 C CA . PRO A 1 90 ? -43.079 30.630 45.438 1.00 50.38 90 PRO A CA 1
ATOM 688 C C . PRO A 1 90 ? -42.542 30.210 46.817 1.00 50.38 90 PRO A C 1
ATOM 690 O O . PRO A 1 90 ? -42.183 31.070 47.624 1.00 50.38 90 PRO A O 1
ATOM 693 N N . ALA A 1 91 ? -42.495 28.908 47.126 1.00 56.06 91 ALA A N 1
ATOM 694 C CA . ALA A 1 91 ? -42.047 28.472 48.460 1.00 56.06 91 ALA A CA 1
ATOM 695 C C . ALA A 1 91 ? -41.236 27.171 48.573 1.00 56.06 91 ALA A C 1
ATOM 697 O O . ALA A 1 91 ? -40.832 26.849 49.688 1.00 56.06 91 ALA A O 1
ATOM 698 N N . GLU A 1 92 ? -40.906 26.450 47.498 1.00 57.78 92 GLU A N 1
ATOM 699 C CA . GLU A 1 92 ? -40.083 25.236 47.636 1.00 57.78 92 GLU A CA 1
ATOM 700 C C . GLU A 1 92 ? -38.810 25.307 46.791 1.00 57.78 92 GLU A C 1
ATOM 702 O O . GLU A 1 92 ? -38.803 25.134 45.574 1.00 57.78 92 GLU A O 1
ATOM 707 N N . GLY A 1 93 ? -37.704 25.617 47.476 1.00 59.44 93 GLY A N 1
ATOM 708 C CA . GLY A 1 93 ? -36.360 25.537 46.922 1.00 59.44 93 GLY A CA 1
ATOM 709 C C . GLY A 1 93 ? -36.049 24.126 46.427 1.00 59.44 93 GLY A C 1
ATOM 710 O O . GLY A 1 93 ? -36.489 23.136 47.010 1.00 59.44 93 GLY A O 1
ATOM 711 N N . PHE A 1 94 ? -35.274 24.050 45.344 1.00 64.62 94 PHE A N 1
ATOM 712 C CA . PHE A 1 94 ? -34.833 22.802 44.724 1.00 64.62 94 PHE A CA 1
ATOM 713 C C . PHE 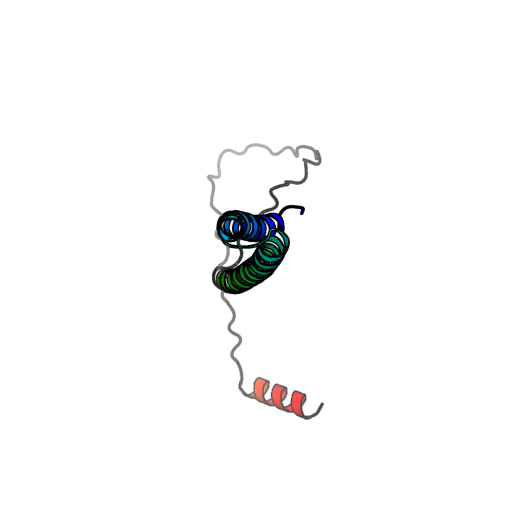A 1 94 ? -34.282 21.825 45.773 1.00 64.62 94 PHE A C 1
ATOM 715 O O . PHE A 1 94 ? -33.198 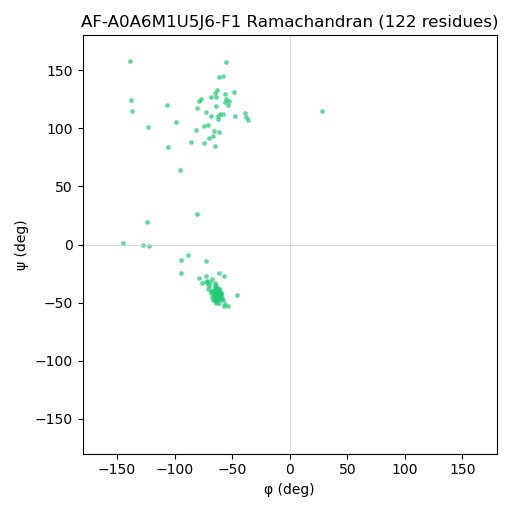22.032 46.319 1.00 64.62 94 PHE A O 1
ATOM 722 N N . SER A 1 95 ? -35.015 20.740 46.016 1.00 58.81 95 SER A N 1
ATOM 723 C CA . SER A 1 95 ? -34.528 19.596 46.779 1.00 58.81 95 SER A CA 1
ATOM 724 C C . SER A 1 95 ? -34.090 18.523 45.777 1.00 58.81 95 SER A C 1
ATO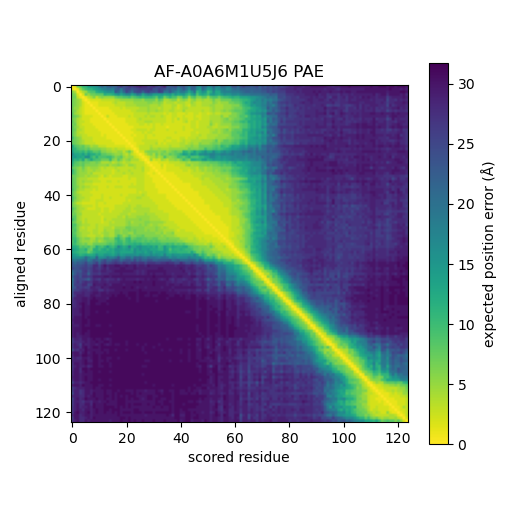M 726 O O . SER A 1 95 ? -34.944 17.937 45.104 1.00 58.81 95 SER A O 1
ATOM 728 N N . PRO A 1 96 ? -32.777 18.309 45.566 1.00 71.69 96 PRO A N 1
ATOM 729 C CA . PRO A 1 96 ? -32.309 17.354 44.574 1.00 71.69 96 PRO A CA 1
ATOM 730 C C . PRO A 1 96 ? -32.731 15.933 44.962 1.00 71.69 96 PRO A C 1
ATOM 732 O O . PRO A 1 96 ? -32.514 15.483 46.088 1.00 71.69 96 PRO A O 1
ATOM 735 N N . LEU A 1 97 ? -33.331 15.226 44.004 1.00 69.94 97 LEU A N 1
ATOM 736 C CA . LEU A 1 97 ? -33.795 13.849 44.158 1.00 69.94 97 LEU A CA 1
ATOM 737 C C . LEU A 1 97 ? -32.612 12.931 44.498 1.00 69.94 97 LEU A C 1
ATOM 739 O O . LEU A 1 97 ? -31.729 12.697 43.671 1.00 69.94 97 LEU A O 1
ATOM 743 N N . VAL A 1 98 ? -32.605 12.390 45.717 1.00 67.31 98 VAL A N 1
ATOM 744 C CA . VAL A 1 98 ? -31.653 11.356 46.138 1.00 67.31 98 VAL A CA 1
ATOM 745 C C . VAL A 1 98 ? -32.080 10.042 45.492 1.00 67.31 98 VAL A C 1
ATOM 747 O O . VAL A 1 98 ? -33.039 9.406 45.926 1.00 67.31 98 VAL A O 1
ATOM 750 N N . ALA A 1 99 ? -31.390 9.643 44.424 1.00 74.00 99 ALA A N 1
ATOM 751 C CA . ALA A 1 99 ? -31.639 8.356 43.789 1.00 74.00 99 ALA A CA 1
ATOM 752 C C . ALA A 1 99 ? -31.314 7.209 44.771 1.00 74.00 99 ALA A C 1
ATOM 754 O O . ALA A 1 99 ? -30.245 7.230 45.394 1.00 74.00 99 ALA A O 1
ATOM 755 N N . PRO A 1 100 ? -32.193 6.200 44.921 1.00 68.44 100 PRO A N 1
ATOM 756 C CA . PRO A 1 100 ? -31.905 5.045 45.757 1.00 68.44 100 PRO A CA 1
ATOM 757 C C . PRO A 1 100 ? -30.712 4.281 45.176 1.00 68.44 100 PRO A C 1
ATOM 759 O O . PRO A 1 100 ? -30.673 3.936 43.994 1.00 68.44 100 PRO A O 1
ATOM 762 N N . ARG A 1 101 ? -29.711 4.038 46.022 1.00 64.88 101 ARG A N 1
ATOM 763 C CA . ARG A 1 101 ? -28.511 3.280 45.670 1.00 64.88 101 ARG A CA 1
ATOM 764 C C . ARG A 1 101 ? -28.917 1.844 45.342 1.00 64.88 101 ARG A C 1
ATOM 766 O O . ARG A 1 101 ? -29.457 1.150 46.196 1.00 64.88 101 ARG A O 1
ATOM 773 N N . ILE A 1 102 ? -28.651 1.403 44.114 1.00 66.88 102 ILE A N 1
ATOM 774 C CA . ILE A 1 102 ? -28.857 0.008 43.714 1.00 66.88 102 ILE A CA 1
ATOM 775 C C . ILE A 1 102 ? -27.784 -0.826 44.417 1.00 66.88 102 ILE A C 1
ATOM 777 O O . ILE A 1 102 ? -26.614 -0.804 44.032 1.00 66.88 102 ILE A O 1
ATOM 781 N N . GLU A 1 103 ? -28.165 -1.526 45.480 1.00 64.25 103 GLU A N 1
ATOM 782 C CA . GLU A 1 103 ? -27.333 -2.569 46.067 1.00 64.25 103 GLU A CA 1
ATOM 783 C C . GLU A 1 103 ? -27.440 -3.818 45.195 1.00 64.25 103 GLU A C 1
ATOM 785 O O . GLU A 1 103 ? -28.530 -4.302 44.886 1.00 64.25 103 GLU A O 1
ATOM 790 N N . ARG A 1 104 ? -26.289 -4.317 44.745 1.00 57.47 104 ARG A N 1
ATOM 791 C CA . ARG A 1 104 ? -26.207 -5.579 44.020 1.00 57.47 104 ARG A CA 1
ATOM 792 C C . ARG A 1 104 ? -26.546 -6.683 45.018 1.00 57.47 104 ARG A C 1
ATOM 794 O O . ARG A 1 104 ? -25.785 -6.916 45.952 1.00 57.47 104 ARG A O 1
ATOM 801 N N . THR A 1 105 ? -27.695 -7.328 44.854 1.00 59.72 105 THR A N 1
ATOM 802 C CA . THR A 1 105 ? -27.996 -8.557 45.588 1.00 59.72 105 THR A CA 1
ATOM 803 C C . THR A 1 105 ? -27.097 -9.647 45.023 1.00 59.72 105 THR A C 1
ATOM 805 O O . THR A 1 105 ? -27.426 -10.278 44.022 1.00 59.72 105 THR A O 1
ATOM 808 N N . ASP A 1 106 ? -25.927 -9.829 45.629 1.00 62.19 106 ASP A N 1
ATOM 809 C CA . ASP A 1 106 ? -25.150 -11.046 45.444 1.00 62.19 106 ASP A CA 1
ATOM 810 C C . ASP A 1 106 ? -25.965 -12.169 46.095 1.00 62.19 106 ASP A C 1
ATOM 812 O O . ASP A 1 106 ? -25.959 -12.357 47.313 1.00 62.19 106 ASP A O 1
ATOM 816 N N . GLU A 1 107 ? -26.781 -12.841 45.284 1.00 63.66 107 GLU A N 1
ATOM 817 C CA . GLU A 1 107 ? -27.575 -13.979 45.721 1.00 63.66 107 GLU A CA 1
ATOM 818 C C . GLU A 1 107 ? -26.619 -15.024 46.325 1.00 63.66 107 GLU A C 1
ATOM 820 O O . GLU A 1 107 ? -25.657 -15.434 45.658 1.00 63.66 107 GLU A O 1
ATOM 825 N N . PRO A 1 108 ? -26.813 -15.438 47.593 1.00 59.00 108 PRO A N 1
ATOM 826 C CA . PRO A 1 108 ? -25.907 -16.363 48.247 1.00 59.00 108 PRO A CA 1
ATOM 827 C C . PRO A 1 108 ? -25.944 -17.672 47.472 1.00 59.00 108 PRO A C 1
ATOM 829 O O . PRO A 1 108 ? -26.948 -18.384 47.439 1.00 59.00 108 PRO A O 1
ATOM 832 N N . THR A 1 109 ? -24.831 -17.964 46.806 1.00 59.44 109 THR A N 1
ATOM 833 C CA . THR A 1 109 ? -24.645 -19.141 45.970 1.00 59.44 109 THR A CA 1
ATOM 834 C C . THR A 1 109 ? -24.702 -20.390 46.854 1.00 59.44 109 THR A C 1
ATOM 836 O O . THR A 1 109 ? -23.686 -20.879 47.344 1.00 59.44 109 THR A O 1
ATOM 839 N N . HIS A 1 110 ? -25.909 -20.890 47.122 1.00 70.62 110 HIS A N 1
ATOM 840 C CA . HIS A 1 110 ? -26.102 -22.084 47.931 1.00 70.62 110 HIS A CA 1
ATOM 841 C C . HIS A 1 110 ? -25.567 -23.309 47.166 1.00 70.62 110 HIS A C 1
ATOM 843 O O . HIS A 1 110 ? -25.992 -23.559 46.034 1.00 70.62 110 HIS A O 1
ATOM 849 N N . PRO A 1 111 ? -24.678 -24.122 47.769 1.00 73.50 111 PRO A N 1
ATOM 850 C CA . PRO A 1 111 ? -23.992 -25.224 47.083 1.00 73.50 111 PRO A CA 1
ATOM 851 C C . PRO A 1 111 ? -24.950 -26.298 46.542 1.00 73.50 111 PRO A C 1
ATOM 853 O O . PRO A 1 111 ? -24.646 -26.970 45.559 1.00 73.50 111 PRO A O 1
ATOM 856 N N . ILE A 1 112 ? -26.143 -26.412 47.132 1.00 76.31 112 ILE A N 1
ATOM 857 C CA . ILE A 1 112 ? -27.228 -27.289 46.669 1.00 76.31 112 ILE A CA 1
ATOM 858 C C . ILE A 1 112 ? -27.745 -26.888 45.281 1.00 76.31 112 ILE A C 1
ATOM 860 O O . ILE A 1 112 ? -27.992 -27.760 44.449 1.00 76.31 112 ILE A O 1
ATOM 864 N N . ASN A 1 113 ? -27.862 -25.588 44.996 1.00 76.50 113 ASN A N 1
ATOM 865 C CA . ASN A 1 113 ? -28.352 -25.112 43.701 1.00 76.50 113 ASN A CA 1
ATOM 866 C C . ASN A 1 113 ? -27.326 -25.388 42.596 1.00 76.50 113 ASN A C 1
ATOM 868 O O . ASN A 1 113 ? -27.702 -25.781 41.492 1.00 76.50 113 ASN A O 1
ATOM 872 N N . ILE A 1 114 ? -26.030 -25.284 42.913 1.00 78.06 114 ILE A N 1
ATOM 873 C CA . ILE A 1 114 ? -24.946 -25.667 41.999 1.00 78.06 114 ILE A CA 1
ATOM 874 C C . I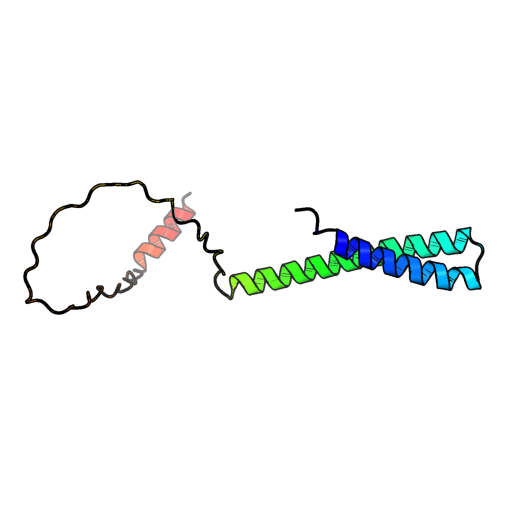LE A 1 114 ? -24.993 -27.173 41.717 1.00 78.06 114 ILE A C 1
ATOM 876 O O . ILE A 1 114 ? -24.977 -27.576 40.556 1.00 78.06 114 ILE A O 1
ATOM 880 N N . ALA A 1 115 ? -25.105 -28.007 42.755 1.00 83.12 115 ALA A N 1
ATOM 881 C CA . ALA A 1 115 ? -25.152 -29.461 42.594 1.00 83.12 115 ALA A CA 1
ATOM 882 C C . ALA A 1 115 ? -26.351 -29.918 41.745 1.00 83.12 115 ALA A C 1
ATOM 884 O O . ALA A 1 115 ? -26.193 -30.744 40.846 1.00 83.12 115 ALA A O 1
ATOM 885 N N . ASN A 1 116 ? -27.534 -29.337 41.973 1.00 83.88 116 ASN A N 1
ATOM 886 C CA . ASN A 1 116 ? -28.724 -29.619 41.168 1.00 83.88 116 ASN A CA 1
ATOM 887 C C . ASN A 1 116 ? -28.569 -29.159 39.713 1.00 83.88 116 ASN A C 1
ATOM 889 O O . ASN A 1 116 ? -29.029 -29.843 38.802 1.00 83.88 116 ASN A O 1
ATOM 893 N N . THR A 1 117 ? -27.891 -28.033 39.488 1.00 84.69 117 THR A N 1
ATOM 894 C CA . THR A 1 117 ? -27.623 -27.515 38.142 1.00 84.69 117 THR A CA 1
ATOM 895 C C . THR A 1 117 ? -26.677 -28.441 37.375 1.00 84.69 117 THR A C 1
ATOM 897 O O . THR A 1 117 ? -26.991 -28.837 36.257 1.00 84.69 117 THR A O 1
ATOM 900 N N . ILE A 1 118 ? -25.567 -28.863 37.992 1.00 82.81 118 ILE A N 1
ATOM 901 C CA . ILE A 1 118 ? -24.603 -29.798 37.383 1.00 82.81 118 ILE A CA 1
ATOM 902 C C . ILE A 1 118 ? -25.267 -31.141 37.059 1.00 82.81 118 ILE A C 1
ATOM 904 O O . ILE A 1 118 ? -25.068 -31.681 35.972 1.00 82.81 118 ILE A O 1
ATOM 908 N N . ARG A 1 119 ? -26.089 -31.663 37.977 1.00 85.62 119 ARG A N 1
ATOM 909 C CA . ARG A 1 119 ? -26.828 -32.913 37.768 1.00 85.62 119 ARG A CA 1
ATOM 910 C C . ARG A 1 119 ? -27.767 -32.818 36.568 1.00 85.62 119 ARG A C 1
ATOM 912 O O . ARG A 1 119 ? -27.744 -33.696 35.719 1.00 85.62 119 ARG A O 1
ATOM 919 N N . ARG A 1 120 ? -28.530 -31.727 36.462 1.00 84.88 120 ARG A N 1
ATOM 920 C CA . ARG A 1 120 ? -29.447 -31.510 35.338 1.00 84.88 120 ARG A CA 1
ATOM 921 C C . ARG A 1 120 ? -28.720 -31.435 33.993 1.00 84.88 120 ARG A C 1
ATOM 923 O O . ARG A 1 120 ? -29.219 -31.985 33.029 1.00 84.88 120 ARG A O 1
ATOM 930 N N . PHE A 1 121 ? -27.542 -30.814 33.938 1.00 86.56 121 PHE A N 1
ATOM 931 C CA . PHE A 1 121 ? -26.724 -30.769 32.718 1.00 86.56 121 PHE A CA 1
ATOM 932 C C . PHE A 1 121 ? -26.052 -32.099 32.352 1.00 86.56 121 PHE A C 1
ATOM 934 O O . PHE A 1 121 ? -25.515 -32.213 31.259 1.00 86.56 121 PHE A O 1
ATOM 941 N N . THR A 1 122 ? -26.018 -33.068 33.269 1.00 86.00 122 THR A N 1
ATOM 942 C CA . THR A 1 122 ? -25.430 -34.395 33.022 1.00 86.00 122 THR A CA 1
ATOM 943 C C . THR A 1 122 ? -26.481 -35.417 32.579 1.00 86.00 122 THR A C 1
ATOM 945 O O . THR A 1 122 ? -26.132 -36.405 31.941 1.00 86.00 122 THR A O 1
ATOM 948 N N . ASP A 1 123 ? -27.748 -35.191 32.937 1.00 77.12 123 ASP A N 1
ATOM 949 C CA . ASP A 1 123 ? -28.869 -36.085 32.624 1.00 77.12 123 ASP A CA 1
ATOM 950 C C . ASP A 1 123 ? -29.534 -35.782 31.249 1.00 77.12 123 ASP A C 1
ATOM 952 O O . ASP A 1 123 ? -30.353 -36.589 30.808 1.00 77.12 123 ASP A O 1
ATOM 956 N N . ASP A 1 124 ? -29.182 -34.668 30.581 1.00 55.09 124 ASP A N 1
ATOM 957 C CA . ASP A 1 124 ? -29.547 -34.311 29.185 1.00 55.09 124 ASP A CA 1
ATOM 958 C C . ASP A 1 124 ? -28.434 -34.711 28.191 1.00 55.09 124 ASP A C 1
ATOM 960 O O . ASP A 1 124 ? -28.765 -35.217 27.090 1.00 55.09 124 ASP A O 1
#

pLDDT: mean 74.33, std 18.38, range [37.53, 95.75]

Solvent-accessible surface area (backbone atoms only — not comparable to full-atom values): 7813 Å² total; per-residue (Å²): 142,90,62,84,60,55,60,33,48,50,52,9,49,50,43,19,52,57,40,31,62,61,31,55,78,79,42,58,68,69,59,14,50,52,54,10,53,52,39,18,53,52,42,26,53,47,43,48,50,53,50,52,53,50,52,54,54,53,51,59,50,43,68,75,49,75,62,87,71,80,75,78,83,72,70,80,75,84,77,90,71,84,89,79,89,76,86,90,73,96,79,77,76,91,75,80,82,79,75,82,80,85,73,81,79,76,71,80,81,51,68,66,60,54,54,52,50,56,50,56,69,69,76,111

Foldseek 3Di:
DPPPLVVLQVQLVVQLVVQLVVQVVPDDNVVSNVRSVVRSVVSSVVVVVVVVVVVVVVVVVCVVVPDPPPPPPPDPPDPDDDDDDDDDDPDDDDDDDDDDDDDPPPPPPDVVVVVVVVVVVVVD

Mean predicted aligned error: 19.92 Å